Protein AF-0000000080632409 (afdb_homodimer)

Radius of gyration: 16.15 Å; Cα contacts (8 Å, |Δi|>4): 148; chains: 2; bounding box: 27×47×36 Å

Organism: NCBI:txid1064539

pLDDT: mean 86.52, std 12.93, range [48.69, 98.06]

Nearest PDB structures (foldseek):
  6vme-assembly4_H  TM=8.822E-01  e=8.731E-01  Homo sapiens
  6snr-assembly1_A  TM=9.143E-01  e=2.204E+00  Staphylococcus aureus
  4nb5-assembly1_C  TM=5.326E-01  e=5.895E+00  Mycobacterium tuberculosis H37Rv
  4i17-assembly1_A  TM=5.872E-01  e=7.431E+00  Bacteroides fragilis NCTC 9343
  6snr-assembly1_A  TM=9.138E-01  e=2.420E+00  Staphylococcus aureus

Secondary structure (DSSP, 8-state):
-HHHHHHT--S---HHHHHHHHHHHHHHHHHHHHHHHHHHGGGSGGGHHHHHHHHHHHHHHHHHHHHHHHHHHT-/-HHHHHHT--S---HHHHHHHHHHHHHHHHHHHHHHHHHHGGGSGGGHHHHHHHHHHHHHHHHHHHHHHHHHHT-

Structure (mmCIF, N/CA/C/O backbone):
data_AF-0000000080632409-model_v1
#
loop_
_entity.id
_entity.type
_entity.pdbx_description
1 polymer 'Uncharacterized protein'
#
loop_
_atom_site.group_PDB
_atom_site.id
_atom_site.type_symbol
_atom_site.label_atom_id
_atom_site.label_alt_id
_atom_site.label_comp_id
_atom_site.label_asym_id
_atom_site.label_entity_id
_atom_site.label_seq_id
_atom_site.pdbx_PDB_ins_code
_atom_site.Cartn_x
_atom_site.Cartn_y
_atom_site.Cartn_z
_atom_site.occupancy
_atom_site.B_iso_or_equiv
_atom_site.auth_seq_id
_atom_site.auth_comp_id
_atom_site.auth_asym_id
_atom_site.auth_atom_id
_atom_site.pdbx_PDB_model_num
ATOM 1 N N . MET A 1 1 ? 4.652 7.219 20.266 1 49.66 1 MET A N 1
ATOM 2 C CA . MET A 1 1 ? 6.051 6.824 20.125 1 49.66 1 MET A CA 1
ATOM 3 C C . MET A 1 1 ? 6.207 5.781 19.016 1 49.66 1 MET A C 1
ATOM 5 O O . MET A 1 1 ? 7.184 5.809 18.266 1 49.66 1 MET A O 1
ATOM 9 N N . GLU A 1 2 ? 5.18 4.773 18.891 1 57.62 2 GLU A N 1
ATOM 10 C CA . GLU A 1 2 ? 5.27 3.621 18 1 57.62 2 GLU A CA 1
ATOM 11 C C . GLU A 1 2 ? 5.188 4.043 16.531 1 57.62 2 GLU A C 1
ATOM 13 O O . GLU A 1 2 ? 5.965 3.576 15.695 1 57.62 2 GLU A O 1
ATOM 18 N N . ILE A 1 3 ? 4.395 5.094 16.281 1 61.94 3 ILE A N 1
ATOM 19 C CA . ILE A 1 3 ? 4.215 5.523 14.898 1 61.94 3 ILE A CA 1
ATOM 20 C C . ILE A 1 3 ? 5.488 6.203 14.398 1 61.94 3 ILE A C 1
ATOM 22 O O . ILE A 1 3 ? 5.871 6.039 13.242 1 61.94 3 ILE A O 1
ATOM 26 N N . LEU A 1 4 ? 6.094 6.852 15.273 1 63.62 4 LEU A N 1
ATOM 27 C CA . LEU A 1 4 ? 7.312 7.547 14.875 1 63.62 4 LEU A CA 1
ATOM 28 C C . LEU A 1 4 ? 8.406 6.555 14.492 1 63.62 4 LEU A C 1
ATOM 30 O O . LEU A 1 4 ? 9.195 6.812 13.586 1 63.62 4 LEU A O 1
ATOM 34 N N . GLU A 1 5 ? 8.312 5.559 15.25 1 62.47 5 GLU A N 1
ATOM 35 C CA . GLU A 1 5 ? 9.266 4.496 14.93 1 62.47 5 GLU A CA 1
ATOM 36 C C . GLU A 1 5 ? 9 3.922 13.539 1 62.47 5 GLU A C 1
ATOM 38 O O . GLU A 1 5 ? 9.93 3.699 12.766 1 62.47 5 GLU A O 1
ATOM 43 N N . TRP A 1 6 ? 7.777 3.785 13.336 1 64.25 6 TRP A N 1
ATOM 44 C CA . TRP A 1 6 ? 7.391 3.283 12.023 1 64.25 6 TRP A CA 1
ATOM 45 C C . TRP A 1 6 ? 7.758 4.281 10.93 1 64.25 6 TRP A C 1
ATOM 47 O O . TRP A 1 6 ? 8.164 3.891 9.836 1 64.25 6 TRP A O 1
ATOM 57 N N . LEU A 1 7 ? 7.645 5.492 11.281 1 65.19 7 LEU A N 1
ATOM 58 C CA . LEU A 1 7 ? 7.941 6.566 10.344 1 65.19 7 LEU A CA 1
ATOM 59 C C . LEU A 1 7 ? 9.445 6.82 10.273 1 65.19 7 LEU A C 1
ATOM 61 O O . LEU A 1 7 ? 9.906 7.586 9.422 1 65.19 7 LEU A O 1
ATOM 65 N N . GLY A 1 8 ? 10.133 6.199 11.102 1 59.72 8 GLY A N 1
ATOM 66 C CA . GLY A 1 8 ? 11.578 6.316 11.141 1 59.72 8 GLY A CA 1
ATOM 67 C C . GLY A 1 8 ? 12.055 7.688 11.578 1 59.72 8 GLY A C 1
ATOM 68 O O . GLY A 1 8 ? 13.07 8.18 11.086 1 59.72 8 GLY A O 1
ATOM 69 N N . THR A 1 9 ? 11.219 8.508 12 1 60.34 9 THR A N 1
ATOM 70 C CA . THR A 1 9 ? 11.711 9.828 12.375 1 60.34 9 THR A CA 1
ATOM 71 C C . THR A 1 9 ? 11.609 10.031 13.883 1 60.34 9 THR A C 1
ATOM 73 O O . THR A 1 9 ? 10.703 9.5 14.531 1 60.34 9 THR A O 1
ATOM 76 N N . THR A 1 10 ? 12.641 10.406 14.453 1 55.91 10 THR A N 1
ATOM 77 C CA . THR A 1 10 ? 12.703 10.781 15.867 1 55.91 10 THR A CA 1
ATOM 78 C C . THR A 1 10 ? 12.43 12.266 16.047 1 55.91 10 THR A C 1
ATOM 80 O O . THR A 1 10 ? 12.336 12.758 17.172 1 55.91 10 THR A O 1
ATOM 83 N N . THR A 1 11 ? 12.484 12.992 15.016 1 55.62 11 THR A N 1
ATOM 84 C CA . THR A 1 11 ? 12.438 14.445 15.164 1 55.62 11 THR A CA 1
ATOM 85 C C . THR A 1 11 ? 10.992 14.93 15.227 1 55.62 11 THR A C 1
ATOM 87 O O . THR A 1 11 ? 10.117 14.391 14.547 1 55.62 11 THR A O 1
ATOM 90 N N . PRO A 1 12 ? 10.852 15.68 16.219 1 56.41 12 PRO A N 1
ATOM 91 C CA . PRO A 1 12 ? 9.539 16.328 16.266 1 56.41 12 PRO A CA 1
ATOM 92 C C . PRO A 1 12 ? 9.055 16.797 14.898 1 56.41 12 PRO A C 1
ATOM 94 O O . PRO A 1 12 ? 9.805 17.453 14.172 1 56.41 12 PRO A O 1
ATOM 97 N N . THR A 1 13 ? 8.406 16.094 14.18 1 67.19 13 THR A N 1
ATOM 98 C CA . THR A 1 13 ? 7.934 16.5 12.867 1 67.19 13 THR A CA 1
ATOM 99 C C . THR A 1 13 ? 6.605 17.25 12.984 1 67.19 13 THR A C 1
ATOM 101 O O . THR A 1 13 ? 5.723 16.844 13.742 1 67.19 13 THR A O 1
ATOM 104 N N . ALA A 1 14 ? 6.699 18.609 12.625 1 80.31 14 ALA A N 1
ATOM 105 C CA . 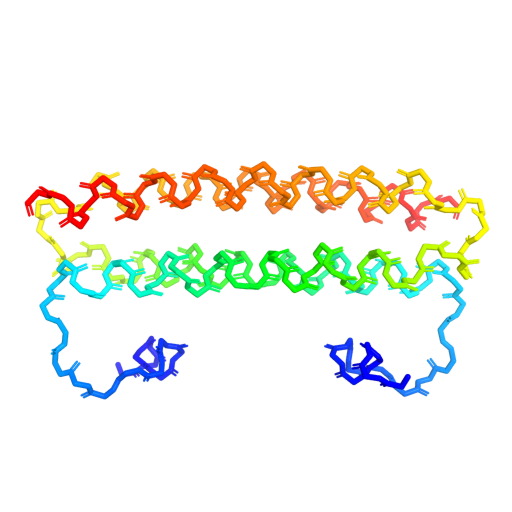ALA A 1 14 ? 5.43 19.312 12.484 1 80.31 14 ALA A CA 1
ATOM 106 C C . ALA A 1 14 ? 4.363 18.406 11.875 1 80.31 14 ALA A C 1
ATOM 108 O O . ALA A 1 14 ? 4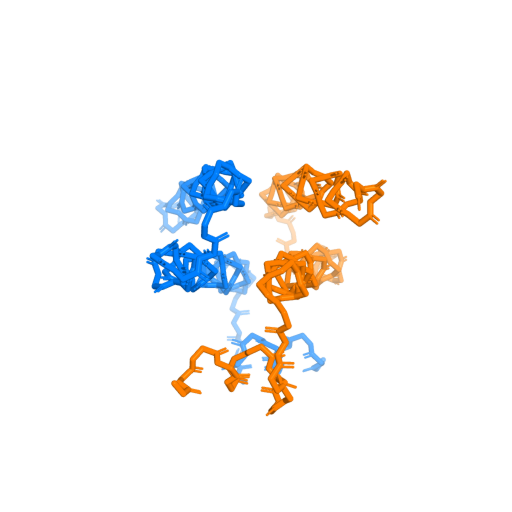.688 17.422 11.211 1 80.31 14 ALA A O 1
ATOM 109 N N . PRO A 1 15 ? 3.229 18.656 12.266 1 84.62 15 PRO A N 1
ATOM 110 C CA . PRO A 1 15 ? 2.125 17.812 11.797 1 84.62 15 PRO A CA 1
ATOM 111 C C . PRO A 1 15 ? 2.17 17.578 10.289 1 84.62 15 PRO A C 1
ATOM 113 O O . PRO A 1 15 ? 1.946 16.453 9.828 1 84.62 15 PRO A O 1
ATOM 116 N N . ARG A 1 16 ? 2.527 18.641 9.508 1 88.25 16 ARG A N 1
ATOM 117 C CA . ARG A 1 16 ? 2.592 18.5 8.055 1 88.25 16 ARG A CA 1
ATOM 118 C C . ARG A 1 16 ? 3.686 17.531 7.648 1 88.25 16 ARG A C 1
ATOM 120 O O . ARG A 1 16 ? 3.471 16.672 6.785 1 88.25 16 ARG A O 1
ATOM 127 N N . GLY A 1 17 ? 4.785 17.625 8.312 1 87.12 17 GLY A N 1
ATOM 128 C CA . GLY A 1 17 ? 5.875 16.703 8.031 1 87.12 17 GLY A CA 1
ATOM 129 C C . GLY A 1 17 ? 5.547 15.258 8.391 1 87.12 17 GLY A C 1
ATOM 130 O O . GLY A 1 17 ? 5.949 14.336 7.68 1 87.12 17 GLY A O 1
ATOM 131 N N . LEU A 1 18 ? 4.812 15.102 9.453 1 86.88 18 LEU A N 1
ATOM 132 C CA . LEU A 1 18 ? 4.402 13.773 9.891 1 86.88 18 LEU A CA 1
ATOM 133 C C . LEU A 1 18 ? 3.486 13.117 8.859 1 86.88 18 LEU A C 1
ATOM 135 O O . LEU A 1 18 ? 3.668 11.953 8.516 1 86.88 18 LEU A O 1
ATOM 139 N N . VAL A 1 19 ? 2.555 13.875 8.367 1 90.75 19 VAL A N 1
ATOM 140 C CA . VAL A 1 19 ? 1.597 13.359 7.391 1 90.75 19 VAL A CA 1
ATOM 141 C C . VAL A 1 19 ? 2.318 13.008 6.09 1 90.75 19 VAL A C 1
ATOM 143 O O . VAL A 1 19 ? 2.1 11.938 5.52 1 90.75 19 VAL A O 1
ATOM 146 N N . ILE A 1 20 ? 3.217 13.859 5.672 1 92.69 20 ILE A N 1
ATOM 147 C CA . ILE A 1 20 ? 3.965 13.617 4.441 1 92.69 20 ILE A CA 1
ATOM 148 C C . ILE A 1 20 ? 4.812 12.359 4.586 1 92.69 20 ILE A C 1
ATOM 150 O O . ILE A 1 20 ? 4.844 11.516 3.688 1 92.69 20 ILE A O 1
ATOM 154 N N . ARG A 1 21 ? 5.418 12.211 5.691 1 90.38 21 ARG A N 1
ATOM 155 C CA . ARG A 1 21 ? 6.27 11.047 5.91 1 90.38 21 ARG A CA 1
ATOM 156 C C . ARG A 1 21 ? 5.453 9.766 5.918 1 90.38 21 ARG A C 1
ATOM 158 O O . ARG A 1 21 ? 5.891 8.734 5.391 1 90.38 21 ARG A O 1
ATOM 165 N N . LEU A 1 22 ? 4.359 9.797 6.602 1 91.25 22 LEU A N 1
ATOM 166 C CA . LEU A 1 22 ? 3.473 8.633 6.605 1 91.25 22 LEU A CA 1
ATOM 167 C C . LEU A 1 22 ? 3.096 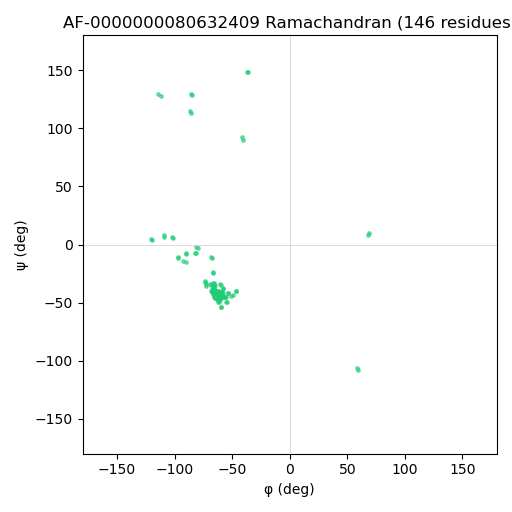8.227 5.188 1 91.25 22 LEU A C 1
ATOM 169 O O . LEU A 1 22 ? 3.203 7.059 4.82 1 91.25 22 LEU A O 1
ATOM 173 N N . ILE A 1 23 ? 2.648 9.188 4.375 1 94.75 23 ILE A N 1
ATOM 174 C CA . ILE A 1 23 ? 2.213 8.93 3.006 1 94.75 23 ILE A CA 1
ATOM 175 C C . ILE A 1 23 ? 3.387 8.406 2.18 1 94.75 23 ILE A C 1
ATOM 177 O O . ILE A 1 23 ? 3.248 7.43 1.44 1 94.75 23 ILE A O 1
ATOM 181 N N . ASP A 1 24 ? 4.5 9.016 2.381 1 93.06 24 ASP A N 1
ATOM 182 C CA . ASP A 1 24 ? 5.68 8.625 1.613 1 93.06 24 ASP A CA 1
ATOM 183 C C . ASP A 1 24 ? 6.121 7.203 1.969 1 93.06 24 ASP A C 1
ATOM 185 O O . ASP A 1 24 ? 6.625 6.473 1.113 1 93.06 24 ASP A O 1
ATOM 189 N N . THR A 1 25 ? 5.941 6.805 3.176 1 91.19 25 THR A N 1
ATOM 190 C CA . THR A 1 25 ? 6.258 5.441 3.596 1 91.19 25 THR A CA 1
ATOM 191 C C . THR A 1 25 ? 5.363 4.434 2.883 1 91.19 25 THR A C 1
ATOM 193 O O . THR A 1 25 ? 5.832 3.385 2.438 1 91.19 25 THR A O 1
ATOM 196 N N . ALA A 1 26 ? 4.121 4.758 2.797 1 93.06 26 ALA A N 1
ATOM 197 C CA . ALA A 1 26 ? 3.191 3.885 2.086 1 93.06 26 ALA A CA 1
ATOM 198 C C . ALA A 1 26 ? 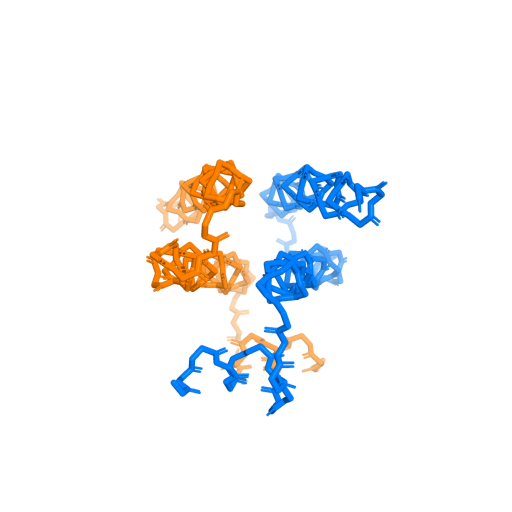3.553 3.787 0.606 1 93.06 26 ALA A C 1
ATOM 200 O O . ALA A 1 26 ? 3.518 2.701 0.023 1 93.06 26 ALA A O 1
ATOM 201 N N . VAL A 1 27 ? 3.881 4.887 -0.009 1 95.94 27 VAL A N 1
ATOM 202 C CA . VAL A 1 27 ? 4.27 4.922 -1.414 1 95.94 27 VAL A CA 1
ATOM 203 C C . VAL A 1 27 ? 5.477 4.012 -1.639 1 95.94 27 VAL A C 1
ATOM 205 O O . VAL A 1 27 ? 5.492 3.211 -2.576 1 95.94 27 VAL A O 1
ATOM 208 N N . LYS A 1 28 ? 6.402 4.07 -0.719 1 93.56 28 LYS A N 1
ATOM 209 C CA . LYS A 1 28 ? 7.598 3.244 -0.839 1 93.56 28 LYS A CA 1
ATOM 210 C C . LYS A 1 28 ? 7.25 1.761 -0.779 1 93.56 28 LYS A C 1
ATOM 212 O O . LYS A 1 28 ? 7.77 0.963 -1.562 1 93.56 28 LYS A O 1
ATOM 217 N N . ALA A 1 29 ? 6.441 1.422 0.106 1 90.88 29 ALA A N 1
ATOM 218 C CA . ALA A 1 29 ? 6.031 0.026 0.238 1 90.88 29 ALA A CA 1
ATOM 219 C C . ALA A 1 29 ? 5.344 -0.465 -1.033 1 90.88 29 ALA A C 1
ATOM 221 O O . ALA A 1 29 ? 5.613 -1.574 -1.502 1 90.88 29 ALA A O 1
ATOM 222 N N . LEU A 1 30 ? 4.48 0.342 -1.579 1 95.62 30 LEU A N 1
ATOM 223 C CA . LEU A 1 30 ? 3.756 -0.009 -2.797 1 95.62 30 LEU A CA 1
ATOM 224 C C . LEU A 1 30 ? 4.707 -0.109 -3.984 1 95.62 30 LEU A C 1
ATOM 226 O O . LEU A 1 30 ? 4.57 -1.002 -4.824 1 95.62 30 LEU A O 1
ATOM 230 N N . ASP A 1 31 ? 5.652 0.755 -4.031 1 94.81 31 ASP A N 1
ATOM 231 C CA . ASP A 1 31 ? 6.648 0.705 -5.098 1 94.81 31 ASP A CA 1
ATOM 232 C C . ASP A 1 31 ? 7.516 -0.546 -4.98 1 94.81 31 ASP A C 1
ATOM 234 O O . ASP A 1 31 ? 7.84 -1.179 -5.988 1 94.81 31 ASP A O 1
ATOM 238 N N . GLU A 1 32 ? 7.848 -0.864 -3.803 1 91.06 32 GLU A N 1
ATOM 239 C CA . GLU A 1 32 ? 8.633 -2.074 -3.58 1 91.06 32 GLU A CA 1
ATOM 240 C C . GLU A 1 32 ? 7.848 -3.32 -3.986 1 91.06 32 GLU A C 1
ATOM 242 O O . GLU A 1 32 ? 8.414 -4.262 -4.543 1 91.06 32 GLU A O 1
ATOM 247 N N . MET A 1 33 ? 6.633 -3.281 -3.67 1 90.62 33 MET A N 1
ATOM 248 C CA . MET A 1 33 ? 5.781 -4.379 -4.125 1 90.62 33 MET A CA 1
ATOM 249 C C . MET A 1 33 ? 5.777 -4.465 -5.648 1 90.62 33 MET A C 1
ATOM 251 O O . MET A 1 33 ? 5.914 -5.555 -6.211 1 90.62 33 MET A O 1
ATOM 255 N N . SER A 1 34 ? 5.477 -3.383 -6.32 1 94.19 34 SER A N 1
ATOM 256 C CA . SER A 1 34 ? 5.445 -3.326 -7.781 1 94.19 34 SER A CA 1
ATOM 257 C C . SER A 1 34 ? 6.754 -3.822 -8.383 1 94.19 34 SER A C 1
ATOM 259 O O . SER A 1 34 ? 6.746 -4.605 -9.336 1 94.19 34 SER A O 1
ATOM 261 N N . ASP A 1 35 ? 7.863 -3.414 -7.773 1 92.12 35 ASP A N 1
ATOM 262 C CA . ASP A 1 35 ? 9.18 -3.834 -8.242 1 92.12 35 ASP A CA 1
ATOM 263 C C . ASP A 1 35 ? 9.367 -5.34 -8.078 1 92.12 35 ASP A C 1
ATOM 265 O O . ASP A 1 35 ? 9.875 -6.012 -8.977 1 92.12 35 ASP A O 1
ATOM 269 N N . ALA A 1 36 ? 9 -5.84 -6.949 1 89.31 36 ALA A N 1
ATOM 270 C CA . ALA A 1 36 ? 9.117 -7.27 -6.672 1 89.31 36 ALA A CA 1
ATOM 271 C C . ALA A 1 36 ? 8.273 -8.086 -7.641 1 89.31 36 ALA A C 1
ATOM 273 O O . ALA A 1 36 ? 8.703 -9.148 -8.109 1 89.31 36 ALA A O 1
ATOM 274 N N . ALA A 1 37 ? 7.074 -7.57 -7.848 1 90.94 37 ALA A N 1
ATOM 275 C CA . ALA A 1 37 ? 6.203 -8.242 -8.805 1 90.94 37 ALA A CA 1
ATOM 276 C C . ALA A 1 37 ? 6.871 -8.352 -10.172 1 90.94 37 ALA A C 1
ATOM 278 O O . ALA A 1 37 ? 6.805 -9.398 -10.828 1 90.94 37 ALA A O 1
ATOM 279 N N . GLY A 1 38 ? 7.438 -7.262 -10.562 1 87.62 38 GLY A N 1
ATOM 280 C CA . GLY A 1 38 ? 8.156 -7.277 -11.828 1 87.62 38 GLY A CA 1
ATOM 281 C C . GLY A 1 38 ? 9.297 -8.273 -11.852 1 87.62 38 GLY A C 1
ATOM 282 O O . GLY A 1 38 ? 9.555 -8.906 -12.883 1 87.62 38 GLY A O 1
ATOM 283 N N . GLU A 1 39 ? 9.906 -8.438 -10.789 1 86.44 39 GLU A N 1
ATOM 284 C CA . GLU A 1 39 ? 11.062 -9.32 -10.68 1 86.44 39 GLU A CA 1
ATOM 285 C C . GLU A 1 39 ? 10.641 -10.789 -10.719 1 86.44 39 GLU A C 1
ATOM 287 O O . GLU A 1 39 ? 11.352 -11.633 -11.273 1 86.44 39 GLU A O 1
ATOM 292 N N . ILE A 1 40 ? 9.484 -11.094 -10.219 1 85.62 40 ILE A N 1
ATOM 293 C CA . ILE A 1 40 ? 9.109 -12.492 -10.086 1 85.62 40 ILE A CA 1
ATOM 294 C C . ILE A 1 40 ? 8.242 -12.914 -11.273 1 85.62 40 ILE A C 1
ATOM 296 O O . ILE A 1 40 ? 8.008 -14.102 -11.484 1 85.62 40 ILE A O 1
ATOM 300 N N . ALA A 1 41 ? 7.805 -12 -12.039 1 86.62 41 ALA A N 1
ATOM 301 C CA . ALA A 1 41 ? 6.871 -12.234 -13.133 1 86.62 41 ALA A CA 1
ATOM 302 C C . ALA A 1 41 ? 7.359 -13.367 -14.031 1 86.62 41 ALA A C 1
ATOM 304 O O . ALA A 1 41 ? 6.594 -14.273 -14.375 1 86.62 41 ALA A O 1
ATOM 305 N N . PRO A 1 42 ? 8.625 -13.406 -14.383 1 85.81 42 PRO A N 1
ATOM 306 C CA . PRO A 1 42 ? 9.078 -14.461 -15.289 1 85.81 42 PRO A CA 1
ATOM 307 C C . PRO A 1 42 ? 9.023 -15.852 -14.656 1 85.81 42 PRO A C 1
ATOM 309 O O . PRO A 1 42 ? 9.055 -16.859 -15.375 1 85.81 42 PRO A O 1
ATOM 312 N N . ASP A 1 43 ? 8.828 -15.969 -13.398 1 82.25 43 ASP A N 1
ATOM 313 C CA . ASP A 1 43 ? 8.984 -17.234 -12.688 1 82.25 43 ASP A CA 1
ATOM 314 C C . ASP A 1 43 ? 7.633 -17.797 -12.25 1 82.25 43 ASP A C 1
ATOM 316 O O . ASP A 1 43 ? 7.566 -18.844 -11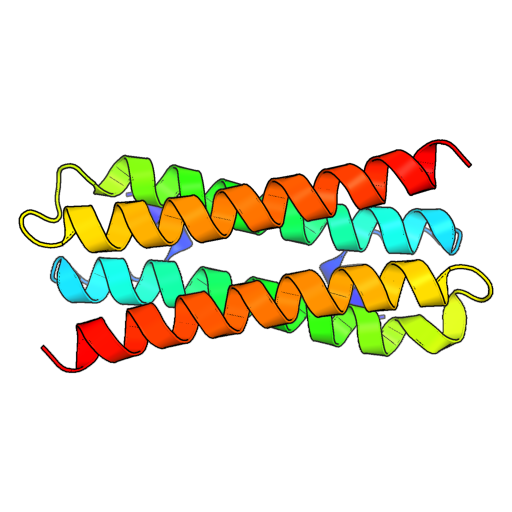.625 1 82.25 43 ASP A O 1
ATOM 320 N N . VAL A 1 44 ? 6.57 -17.141 -12.688 1 88 44 VAL A N 1
ATOM 321 C CA . VAL A 1 44 ? 5.336 -17.578 -12.047 1 88 44 VAL A CA 1
ATOM 322 C C . VAL A 1 44 ? 4.371 -18.125 -13.102 1 88 44 VAL A C 1
ATOM 324 O O . VAL A 1 44 ? 3.25 -18.531 -12.773 1 88 44 VAL A O 1
ATOM 327 N N . GLY A 1 45 ? 4.734 -18.219 -14.344 1 85.5 45 GLY A N 1
ATOM 328 C CA . GLY A 1 45 ? 3.98 -18.922 -15.367 1 85.5 45 GLY A CA 1
ATOM 329 C C . GLY A 1 45 ? 2.576 -18.375 -15.555 1 85.5 45 GLY A C 1
ATOM 330 O O . GLY A 1 45 ? 2.398 -17.203 -15.875 1 85.5 45 GLY A O 1
ATOM 331 N N . THR A 1 46 ? 1.594 -19.125 -15.117 1 88.38 46 THR A N 1
ATOM 332 C CA . THR A 1 46 ? 0.185 -18.859 -15.391 1 88.38 46 THR A CA 1
ATOM 333 C C . THR A 1 46 ? -0.353 -17.766 -14.461 1 88.38 46 THR A C 1
ATOM 335 O O . THR A 1 46 ? -1.478 -17.297 -14.641 1 88.38 46 THR A O 1
ATOM 338 N N . LEU A 1 47 ? 0.513 -17.328 -13.57 1 91.94 47 LEU A N 1
ATOM 339 C CA . LEU A 1 47 ? 0.022 -16.359 -12.594 1 91.94 47 LEU A CA 1
ATOM 340 C C . LEU A 1 47 ? 0.454 -14.938 -12.961 1 91.94 47 LEU A C 1
ATOM 342 O O . LEU A 1 47 ? 0.203 -13.992 -12.211 1 91.94 47 LEU A O 1
ATOM 346 N N . THR A 1 48 ? 1.044 -14.742 -14.055 1 92.12 48 THR A N 1
ATOM 347 C CA . THR A 1 48 ? 1.544 -13.445 -14.508 1 92.12 48 THR A CA 1
ATOM 348 C C . THR A 1 48 ? 0.412 -12.43 -14.578 1 92.12 48 THR A C 1
ATOM 350 O O . THR A 1 48 ? 0.599 -11.258 -14.219 1 92.12 48 THR A O 1
ATOM 353 N N . ASP A 1 49 ? -0.75 -12.898 -14.984 1 92.06 49 ASP A N 1
ATOM 354 C CA . ASP A 1 49 ? -1.878 -11.977 -15.078 1 92.06 49 ASP A CA 1
ATOM 355 C C . ASP A 1 49 ? -2.273 -11.445 -13.703 1 92.06 49 ASP A C 1
ATOM 357 O O . ASP A 1 49 ? -2.617 -10.273 -13.562 1 92.06 49 ASP A O 1
ATOM 361 N N . THR A 1 50 ? -2.25 -12.266 -12.766 1 93.69 50 THR A N 1
ATOM 362 C CA . THR A 1 50 ? -2.551 -11.859 -11.398 1 93.69 50 THR A CA 1
ATOM 363 C C . THR A 1 50 ? -1.509 -10.875 -10.883 1 93.69 50 THR A C 1
ATOM 365 O O . THR A 1 50 ? -1.854 -9.875 -10.242 1 93.69 50 THR A O 1
ATOM 368 N N . LEU A 1 51 ? -0.288 -11.133 -11.172 1 93.81 51 LEU A N 1
ATOM 369 C CA . LEU A 1 51 ? 0.788 -10.242 -10.742 1 93.81 51 LEU A CA 1
ATOM 370 C C . LEU A 1 51 ? 0.655 -8.875 -11.398 1 93.81 51 LEU A C 1
ATOM 372 O O . LEU A 1 51 ? 0.843 -7.848 -10.734 1 93.81 51 LEU A O 1
ATOM 376 N N . VAL A 1 52 ? 0.313 -8.883 -12.633 1 94.25 52 VAL A N 1
ATOM 377 C CA . VAL A 1 52 ? 0.144 -7.625 -13.359 1 94.25 52 VAL A CA 1
ATOM 378 C C . VAL A 1 52 ? -1.027 -6.84 -12.766 1 94.25 52 VAL A C 1
ATOM 380 O O . VAL A 1 52 ? -0.941 -5.625 -12.594 1 94.25 52 VAL A O 1
ATOM 383 N N . ALA A 1 53 ? -2.08 -7.527 -12.484 1 95.69 53 ALA A N 1
ATOM 384 C CA . ALA A 1 53 ? -3.221 -6.871 -11.844 1 95.69 53 ALA A CA 1
ATOM 385 C C . ALA A 1 53 ? -2.83 -6.273 -10.5 1 95.69 53 ALA A C 1
ATOM 387 O O . ALA A 1 53 ? -3.189 -5.133 -10.195 1 95.69 53 ALA A O 1
ATOM 388 N N . ALA A 1 54 ? -2.09 -7.02 -9.758 1 95.75 54 ALA A N 1
ATOM 389 C CA . ALA A 1 54 ? -1.61 -6.535 -8.469 1 95.75 54 ALA A CA 1
ATOM 390 C C . ALA A 1 54 ? -0.715 -5.309 -8.633 1 95.75 54 ALA A C 1
ATOM 392 O O . ALA A 1 54 ? -0.837 -4.336 -7.891 1 95.75 54 ALA A O 1
ATOM 393 N N . GLN A 1 55 ? 0.139 -5.344 -9.578 1 95.81 55 GLN A N 1
ATOM 394 C CA . GLN A 1 55 ? 1.021 -4.223 -9.898 1 95.81 55 GLN A CA 1
ATOM 395 C C . GLN A 1 55 ? 0.218 -2.975 -10.25 1 95.81 55 GLN A C 1
ATOM 397 O O . GLN A 1 55 ? 0.532 -1.877 -9.789 1 95.81 55 GLN A O 1
ATOM 402 N N . ARG A 1 56 ? -0.779 -3.168 -11.039 1 96.31 56 ARG A N 1
ATOM 403 C CA . ARG A 1 56 ? -1.593 -2.029 -11.453 1 96.31 56 ARG A CA 1
ATOM 404 C C . ARG A 1 56 ? -2.291 -1.391 -10.258 1 96.31 56 ARG A C 1
ATOM 406 O O . ARG A 1 56 ? -2.385 -0.165 -10.172 1 96.31 56 ARG A O 1
ATOM 413 N N . ILE A 1 57 ? -2.775 -2.154 -9.414 1 97.19 57 ILE A N 1
ATOM 414 C CA . ILE A 1 57 ? -3.416 -1.656 -8.203 1 97.19 57 ILE A CA 1
ATOM 415 C C . ILE A 1 57 ? -2.402 -0.875 -7.367 1 97.19 57 ILE A C 1
ATOM 417 O O . ILE A 1 57 ? -2.68 0.246 -6.93 1 97.19 57 ILE A O 1
ATOM 421 N N . ALA A 1 58 ? -1.23 -1.479 -7.191 1 97.06 58 ALA A N 1
ATOM 422 C CA . ALA A 1 58 ? -0.179 -0.837 -6.406 1 97.06 58 ALA A CA 1
ATOM 423 C C . ALA A 1 58 ? 0.253 0.48 -7.043 1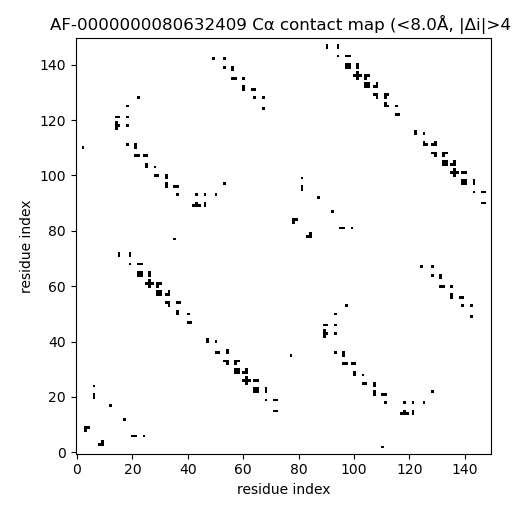 97.06 58 ALA A C 1
ATOM 425 O O . ALA A 1 58 ? 0.406 1.49 -6.352 1 97.06 58 ALA A O 1
ATOM 426 N N . ASP A 1 59 ? 0.442 0.481 -8.32 1 97 59 ASP A N 1
ATOM 427 C CA . ASP A 1 59 ? 0.889 1.673 -9.031 1 97 59 ASP A CA 1
ATOM 428 C C . ASP A 1 59 ? -0.139 2.797 -8.922 1 97 59 ASP A C 1
ATOM 430 O O . ASP A 1 59 ? 0.222 3.959 -8.719 1 97 59 ASP A O 1
ATOM 434 N N . ARG A 1 60 ? -1.354 2.461 -9.102 1 97.69 60 ARG A N 1
ATOM 435 C CA . ARG A 1 60 ? -2.406 3.469 -9 1 97.69 60 ARG A CA 1
ATOM 436 C C . ARG A 1 60 ? -2.449 4.078 -7.605 1 97.69 60 ARG A C 1
ATOM 438 O O . ARG A 1 60 ? -2.523 5.301 -7.457 1 97.69 60 ARG A O 1
ATOM 445 N N . ALA A 1 61 ? -2.453 3.219 -6.66 1 97.81 61 ALA A N 1
ATOM 446 C CA . ALA A 1 61 ? -2.482 3.707 -5.285 1 97.81 61 ALA A CA 1
ATOM 447 C C . ALA A 1 61 ? -1.265 4.574 -4.984 1 97.81 61 ALA A C 1
ATOM 449 O O . ALA A 1 61 ? -1.387 5.633 -4.359 1 97.81 61 ALA A O 1
ATOM 450 N N . SER A 1 62 ? -0.061 4.148 -5.383 1 97.88 62 SER A N 1
ATOM 451 C CA . SER A 1 62 ? 1.167 4.914 -5.203 1 97.88 62 SER A CA 1
ATOM 452 C C . SER A 1 62 ? 1.053 6.297 -5.84 1 97.88 62 SER A C 1
ATOM 454 O O . SER A 1 62 ? 1.402 7.305 -5.215 1 97.88 62 SER A O 1
ATOM 456 N N . GLN A 1 63 ? 0.558 6.32 -7 1 98 63 GLN A N 1
ATOM 457 C CA . GLN A 1 63 ? 0.421 7.578 -7.723 1 98 63 GLN A CA 1
ATOM 458 C C . GLN A 1 63 ? -0.557 8.516 -7.02 1 98 63 GLN A C 1
ATOM 460 O O . GLN A 1 63 ? -0.302 9.719 -6.906 1 98 63 GLN A O 1
ATOM 465 N N . ASP A 1 64 ? -1.672 7.992 -6.633 1 97.69 64 ASP A N 1
ATOM 466 C CA . ASP A 1 64 ? -2.666 8.797 -5.93 1 97.69 64 ASP A CA 1
ATOM 467 C C . ASP A 1 64 ? -2.102 9.352 -4.625 1 97.69 64 ASP A C 1
ATOM 469 O O . ASP A 1 64 ? -2.312 10.516 -4.293 1 97.69 64 ASP A O 1
ATOM 473 N N . LEU A 1 65 ? -1.392 8.578 -3.912 1 97.81 65 LEU A N 1
ATOM 474 C CA . LEU A 1 65 ? -0.785 9.008 -2.654 1 97.81 65 LEU A CA 1
ATOM 475 C C . LEU A 1 65 ? 0.314 10.031 -2.902 1 97.81 65 LEU A C 1
ATOM 477 O O . LEU A 1 65 ? 0.429 11.016 -2.164 1 97.81 65 LEU A O 1
ATOM 481 N N . GLN A 1 66 ? 1.092 9.844 -3.91 1 97.69 66 GLN A N 1
ATOM 482 C CA . GLN A 1 66 ? 2.137 10.797 -4.27 1 97.69 66 GLN A CA 1
ATOM 483 C C . GLN A 1 66 ? 1.547 12.172 -4.574 1 97.69 66 GLN A C 1
ATOM 485 O O . GLN A 1 66 ? 2.098 13.195 -4.16 1 97.69 66 GLN A O 1
ATOM 490 N N . ARG A 1 67 ? 0.503 12.102 -5.293 1 97.12 67 ARG A N 1
ATOM 491 C CA . ARG A 1 67 ? -0.161 13.367 -5.617 1 97.12 67 ARG A CA 1
ATOM 492 C C . ARG A 1 67 ? -0.609 14.086 -4.352 1 97.12 67 ARG A C 1
ATOM 494 O O . ARG A 1 67 ? -0.466 15.305 -4.242 1 97.12 67 ARG A O 1
ATOM 501 N N . LEU A 1 68 ? -1.117 13.359 -3.402 1 95.69 68 LEU A N 1
ATOM 502 C CA . LEU A 1 68 ? -1.545 13.945 -2.133 1 95.69 68 LEU A CA 1
ATOM 503 C C . LEU A 1 68 ? -0.362 14.547 -1.387 1 95.69 68 LEU A C 1
ATOM 505 O O . LEU A 1 68 ? -0.454 15.664 -0.875 1 95.69 68 LEU A O 1
ATOM 509 N N . SER A 1 69 ? 0.701 13.836 -1.299 1 95.12 69 SER A N 1
ATOM 510 C CA . SER A 1 69 ? 1.901 14.305 -0.611 1 95.12 69 SER A CA 1
ATOM 511 C C . SER A 1 69 ? 2.459 15.562 -1.261 1 95.12 69 SER A C 1
ATOM 513 O O . SER A 1 69 ? 2.867 16.5 -0.567 1 95.12 69 SER A O 1
ATOM 515 N N . GLN A 1 70 ? 2.418 15.57 -2.566 1 94.75 70 GLN A N 1
ATOM 516 C CA . GLN A 1 70 ? 2.926 16.719 -3.311 1 94.75 70 GLN A CA 1
ATOM 517 C C . GLN A 1 70 ? 2.061 17.953 -3.074 1 94.75 70 GLN A C 1
ATOM 519 O O . GLN A 1 70 ? 2.578 19.062 -2.93 1 94.75 70 GLN A O 1
ATOM 524 N N . LYS A 1 71 ? 0.806 17.734 -3.041 1 93.56 71 LYS A N 1
ATOM 525 C CA . LYS A 1 71 ? -0.116 18.844 -2.77 1 93.56 71 LYS A CA 1
ATOM 526 C C . LYS A 1 71 ? 0.112 19.422 -1.376 1 93.56 71 LYS A C 1
ATOM 528 O O . LYS A 1 71 ? 0.087 20.641 -1.191 1 93.56 71 LYS A O 1
ATOM 533 N N . LEU A 1 72 ? 0.348 18.594 -0.464 1 91.94 72 LEU A N 1
ATOM 534 C CA . LEU A 1 72 ? 0.597 19.016 0.91 1 91.94 72 LEU A CA 1
ATOM 535 C C . LEU A 1 72 ? 1.918 19.766 1.017 1 91.94 72 LEU A C 1
ATOM 537 O O . LEU A 1 72 ? 2.012 20.766 1.735 1 91.94 72 LEU A O 1
ATOM 541 N N . ALA A 1 73 ? 2.867 19.344 0.38 1 90.5 73 ALA A N 1
ATOM 542 C CA . ALA A 1 73 ? 4.191 19.969 0.428 1 90.5 73 ALA A CA 1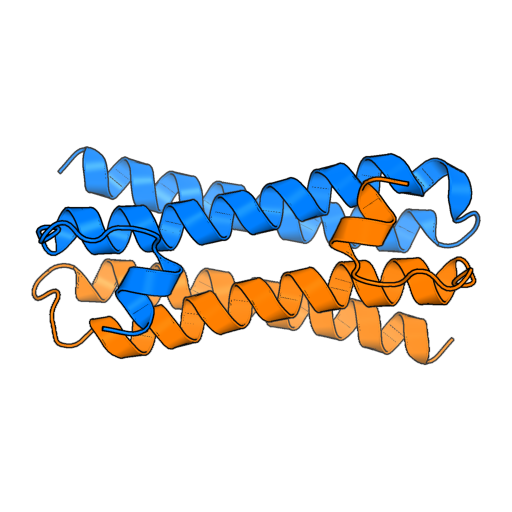
ATOM 543 C C . ALA A 1 73 ? 4.168 21.359 -0.196 1 90.5 73 ALA A C 1
ATOM 545 O O . ALA A 1 73 ? 4.992 22.203 0.146 1 90.5 73 ALA A O 1
ATOM 546 N N . ALA A 1 74 ? 3.205 21.516 -1.037 1 89 74 ALA A N 1
ATOM 547 C CA . ALA A 1 74 ? 3.15 22.766 -1.782 1 89 74 ALA A CA 1
ATOM 548 C C . ALA A 1 74 ? 2.316 23.812 -1.041 1 89 74 ALA A C 1
ATOM 550 O O . ALA A 1 74 ? 2.275 24.984 -1.438 1 89 74 ALA A O 1
ATOM 551 N N . GLN A 1 75 ? 1.645 23.5 0.008 1 83.31 75 GLN A N 1
ATOM 552 C CA . GLN A 1 75 ? 0.843 24.438 0.8 1 83.31 75 GLN A CA 1
ATOM 553 C C . GLN A 1 75 ? 1.689 25.109 1.872 1 83.31 75 GLN A C 1
ATOM 555 O O . GLN A 1 75 ? 2.68 24.547 2.34 1 83.31 75 GLN A O 1
ATOM 560 N N . MET B 1 1 ? 17.078 -13.875 -4.57 1 48.69 1 MET B N 1
ATOM 561 C CA . MET B 1 1 ? 17.328 -14.008 -3.137 1 48.69 1 MET B CA 1
ATOM 562 C C . MET B 1 1 ? 16.734 -12.836 -2.367 1 48.69 1 MET B C 1
ATOM 564 O O . MET B 1 1 ? 16.203 -13.016 -1.266 1 48.69 1 MET B O 1
ATOM 568 N N . GLU B 1 2 ? 16.828 -11.523 -2.959 1 57.22 2 GLU B N 1
ATOM 569 C CA . GLU B 1 2 ? 16.453 -10.281 -2.281 1 57.22 2 GLU B CA 1
ATOM 570 C C . GLU B 1 2 ? 14.945 -10.211 -2.055 1 57.22 2 GLU B C 1
ATOM 572 O O . GLU B 1 2 ? 14.492 -9.859 -0.963 1 57.22 2 GLU B O 1
ATOM 577 N N . ILE B 1 3 ? 14.188 -10.742 -2.994 1 61.47 3 ILE B N 1
ATOM 578 C CA . ILE B 1 3 ? 12.734 -10.664 -2.885 1 61.47 3 ILE B CA 1
ATOM 579 C C . ILE B 1 3 ? 12.242 -11.609 -1.791 1 61.47 3 ILE B C 1
ATOM 581 O O . ILE B 1 3 ? 11.312 -11.289 -1.055 1 61.47 3 ILE B O 1
ATOM 585 N N . LEU B 1 4 ? 12.883 -12.695 -1.688 1 62.88 4 LEU B N 1
ATOM 586 C CA . LEU B 1 4 ? 12.469 -13.664 -0.673 1 62.88 4 LEU B CA 1
ATOM 587 C C . LEU B 1 4 ? 12.688 -13.102 0.729 1 62.88 4 LEU B C 1
ATOM 589 O O . LEU B 1 4 ? 11.898 -13.367 1.638 1 62.88 4 LEU B O 1
ATOM 593 N N . GLU B 1 5 ? 13.742 -12.438 0.727 1 62.53 5 GLU B N 1
ATOM 594 C CA . GLU B 1 5 ? 14.016 -11.781 2 1 62.53 5 GLU B CA 1
ATOM 595 C C . GLU B 1 5 ? 12.93 -10.766 2.344 1 62.53 5 GLU B C 1
ATOM 597 O O . GLU B 1 5 ? 12.469 -10.703 3.484 1 62.53 5 GLU B O 1
ATOM 602 N N . TRP B 1 6 ? 12.578 -10.125 1.324 1 64.75 6 TRP B N 1
ATOM 603 C CA . TRP B 1 6 ? 11.508 -9.156 1.512 1 64.75 6 TRP B CA 1
ATOM 604 C C . TRP B 1 6 ? 10.195 -9.852 1.866 1 64.75 6 TRP B C 1
ATOM 606 O O . TRP B 1 6 ? 9.422 -9.344 2.678 1 64.75 6 TRP B O 1
ATOM 616 N N . LEU B 1 7 ? 10.055 -10.945 1.312 1 65.31 7 LEU B N 1
ATOM 617 C CA . LEU B 1 7 ? 8.844 -11.727 1.536 1 65.31 7 LEU B CA 1
ATOM 618 C C . LEU B 1 7 ? 8.938 -12.516 2.84 1 65.31 7 LEU B C 1
ATOM 620 O O . LEU B 1 7 ? 7.957 -13.125 3.273 1 65.31 7 LEU B O 1
ATOM 624 N N . GLY B 1 8 ? 10.047 -12.477 3.396 1 60.06 8 GLY B N 1
ATOM 625 C CA . GLY B 1 8 ? 10.281 -13.148 4.66 1 60.06 8 GLY B CA 1
ATOM 626 C C . GLY B 1 8 ? 10.258 -14.664 4.547 1 60.06 8 GLY B C 1
ATOM 627 O O . GLY B 1 8 ? 9.812 -15.352 5.461 1 60.06 8 GLY B O 1
ATOM 628 N N . THR B 1 9 ? 10.234 -15.18 3.418 1 60.16 9 THR B N 1
ATOM 629 C CA . THR B 1 9 ? 10.18 -16.641 3.35 1 60.16 9 THR B CA 1
ATOM 630 C C . THR B 1 9 ? 11.453 -17.203 2.727 1 60.16 9 THR B C 1
ATOM 632 O O . THR B 1 9 ? 12.078 -16.547 1.885 1 60.16 9 THR B O 1
ATOM 635 N N . THR B 1 10 ? 12.023 -18.125 3.361 1 56.56 10 THR B N 1
ATOM 636 C CA . THR B 1 10 ? 13.172 -18.859 2.863 1 56.56 10 THR B CA 1
ATOM 637 C C . THR B 1 10 ? 12.727 -20.125 2.119 1 56.56 10 THR B C 1
ATOM 639 O O . THR B 1 10 ? 13.547 -20.828 1.524 1 56.56 10 THR B O 1
ATOM 642 N N . THR B 1 11 ? 11.539 -20.484 2.287 1 55.69 11 THR B N 1
ATOM 643 C CA . THR B 1 11 ? 11.117 -21.781 1.758 1 55.69 11 THR B CA 1
ATOM 644 C C . THR B 1 11 ? 10.711 -21.656 0.292 1 55.69 11 THR B C 1
ATOM 646 O O . THR B 1 11 ? 10.117 -20.656 -0.112 1 55.69 11 THR B O 1
ATOM 649 N N . PRO B 1 12 ? 11.305 -22.516 -0.381 1 56.88 12 PRO B N 1
ATOM 650 C CA . PRO B 1 12 ? 10.852 -22.578 -1.771 1 56.88 12 PRO B CA 1
ATOM 651 C C . PRO B 1 12 ? 9.336 -22.469 -1.9 1 56.88 12 PRO B C 1
ATOM 653 O O . PRO B 1 12 ? 8.594 -23.156 -1.192 1 56.88 12 PRO B O 1
ATOM 656 N N . THR B 1 13 ? 8.797 -21.391 -2.074 1 67.62 13 THR B N 1
ATOM 657 C CA . THR B 1 13 ? 7.359 -21.219 -2.219 1 67.62 13 THR B CA 1
ATOM 658 C C . THR B 1 13 ? 6.934 -21.406 -3.676 1 67.62 13 THR B C 1
ATOM 660 O O . THR B 1 13 ? 7.621 -20.938 -4.586 1 67.62 13 THR B O 1
ATOM 663 N N . ALA B 1 14 ? 6.105 -22.516 -3.887 1 80.75 14 ALA B N 1
ATOM 664 C CA . ALA B 1 14 ? 5.477 -22.609 -5.203 1 80.75 14 ALA B CA 1
ATOM 665 C C . ALA B 1 14 ? 5.09 -21.219 -5.719 1 80.75 14 ALA B C 1
ATOM 667 O O . ALA B 1 14 ? 4.91 -20.297 -4.934 1 80.75 14 ALA B O 1
ATOM 668 N N . PRO B 1 15 ? 5.152 -21.141 -6.938 1 84.94 15 PRO B N 1
ATOM 669 C CA . PRO B 1 15 ? 4.855 -19.844 -7.551 1 84.94 15 PRO B CA 1
ATOM 670 C C . PRO B 1 15 ? 3.588 -19.203 -6.992 1 84.94 15 PRO B C 1
ATOM 672 O O . PRO B 1 15 ? 3.568 -18 -6.719 1 84.94 15 PRO B O 1
ATOM 675 N N . ARG B 1 16 ? 2.529 -20 -6.75 1 88.31 16 ARG B N 1
ATOM 676 C CA . ARG B 1 16 ? 1.277 -19.469 -6.219 1 88.31 16 ARG B CA 1
ATOM 677 C C . ARG B 1 16 ? 1.469 -18.922 -4.812 1 88.31 16 ARG B C 1
ATOM 679 O O . ARG B 1 16 ? 0.975 -17.828 -4.496 1 88.31 16 ARG B O 1
ATOM 686 N N . GLY B 1 17 ? 2.23 -19.625 -4.051 1 87.56 17 GLY B N 1
ATOM 687 C CA . GLY B 1 17 ? 2.52 -19.156 -2.705 1 87.56 17 GLY B CA 1
ATOM 688 C C . GLY B 1 17 ? 3.338 -17.875 -2.68 1 87.56 17 GLY B C 1
ATOM 689 O O . GLY B 1 17 ? 3.119 -17.016 -1.83 1 87.56 17 GLY B O 1
ATOM 690 N N . LEU B 1 18 ? 4.242 -17.781 -3.615 1 87.12 18 LEU B N 1
ATOM 691 C CA . LEU B 1 18 ? 5.082 -16.594 -3.721 1 87.12 18 LEU B CA 1
ATOM 692 C C . LEU B 1 18 ? 4.246 -15.359 -4.055 1 87.12 18 LEU B C 1
ATOM 694 O O . LEU B 1 18 ? 4.414 -14.305 -3.441 1 87.12 18 LEU B O 1
ATOM 698 N N . VAL B 1 19 ? 3.338 -15.516 -4.969 1 90.75 19 VAL B N 1
ATOM 699 C CA . VAL B 1 19 ? 2.494 -14.406 -5.398 1 90.75 19 VAL B CA 1
ATOM 700 C C . VAL B 1 19 ? 1.569 -13.984 -4.254 1 90.75 19 VAL B C 1
ATOM 702 O O . VAL B 1 19 ? 1.428 -12.797 -3.967 1 90.75 19 VAL B O 1
ATOM 705 N N . ILE B 1 20 ? 1.014 -14.938 -3.568 1 92.81 20 ILE B N 1
ATOM 706 C CA . ILE B 1 20 ? 0.112 -14.648 -2.459 1 92.81 20 ILE B CA 1
ATOM 707 C C . ILE B 1 20 ? 0.871 -13.914 -1.354 1 92.81 20 ILE B C 1
ATOM 709 O O . ILE B 1 20 ? 0.381 -12.922 -0.809 1 92.81 20 ILE B O 1
ATOM 713 N N . ARG B 1 21 ? 2.033 -14.344 -1.088 1 90.38 21 ARG B N 1
ATOM 714 C CA . ARG B 1 21 ? 2.818 -13.719 -0.027 1 90.38 21 ARG B CA 1
ATOM 715 C C . ARG B 1 21 ? 3.18 -12.281 -0.387 1 90.38 21 ARG B C 1
ATOM 717 O O . ARG B 1 21 ? 3.168 -11.398 0.473 1 90.38 21 ARG B O 1
ATOM 724 N N . LEU B 1 22 ? 3.592 -12.102 -1.593 1 91.38 22 LEU B N 1
ATOM 725 C CA . LEU B 1 22 ? 3.895 -10.75 -2.049 1 91.38 22 LEU B CA 1
ATOM 726 C C . LEU B 1 22 ? 2.695 -9.828 -1.854 1 91.38 22 LEU B C 1
ATOM 728 O O . LEU B 1 22 ? 2.83 -8.734 -1.302 1 91.38 22 LEU B O 1
ATOM 732 N N . ILE B 1 23 ? 1.516 -10.25 -2.305 1 94.81 23 ILE B N 1
ATOM 733 C CA . ILE B 1 23 ? 0.301 -9.453 -2.221 1 94.81 23 ILE B CA 1
ATOM 734 C C . ILE B 1 23 ? -0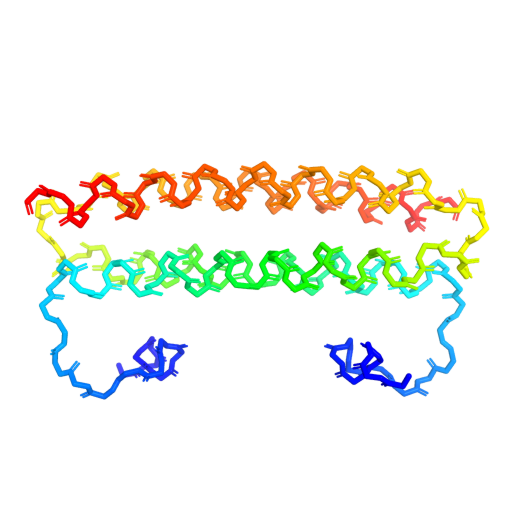.054 -9.203 -0.758 1 94.81 23 ILE B C 1
ATOM 736 O O . ILE B 1 23 ? -0.375 -8.07 -0.375 1 94.81 23 ILE B O 1
ATOM 740 N N . ASP B 1 24 ? 0.091 -10.203 0.005 1 93.06 24 ASP B N 1
ATOM 741 C CA . ASP B 1 24 ? -0.258 -10.086 1.417 1 93.06 24 ASP B CA 1
ATOM 742 C C . ASP B 1 24 ? 0.681 -9.117 2.137 1 93.06 24 ASP B C 1
ATOM 744 O O . ASP B 1 24 ? 0.267 -8.414 3.061 1 93.06 24 ASP B O 1
ATOM 748 N N . THR B 1 25 ? 1.895 -9.062 1.743 1 91.25 25 THR B N 1
ATOM 749 C CA . THR B 1 25 ? 2.85 -8.117 2.312 1 91.25 25 THR B CA 1
ATOM 750 C C . THR B 1 25 ? 2.436 -6.684 2.01 1 91.25 25 THR B C 1
ATOM 752 O O . THR B 1 25 ? 2.512 -5.812 2.879 1 91.25 25 THR B O 1
ATOM 755 N N . ALA B 1 26 ? 2.025 -6.461 0.823 1 93.06 26 ALA B N 1
ATOM 756 C CA . ALA B 1 26 ? 1.557 -5.129 0.447 1 93.06 26 ALA B CA 1
ATOM 757 C C . ALA B 1 26 ? 0.307 -4.746 1.235 1 93.06 26 ALA B C 1
ATOM 759 O O . ALA B 1 26 ? 0.181 -3.607 1.693 1 93.06 26 ALA B O 1
ATOM 760 N N . VAL B 1 27 ? -0.607 -5.648 1.391 1 95.94 27 VAL B N 1
ATOM 761 C CA . VAL B 1 27 ? -1.834 -5.41 2.145 1 95.94 27 VAL B CA 1
ATOM 762 C C . VAL B 1 27 ? -1.49 -5.012 3.578 1 95.94 27 VAL B C 1
ATOM 764 O O . VAL B 1 27 ? -2.039 -4.043 4.105 1 95.94 27 VAL B O 1
ATOM 767 N N . LYS B 1 28 ? -0.524 -5.688 4.129 1 93.62 28 LYS B N 1
ATOM 768 C CA . LYS B 1 28 ? -0.117 -5.387 5.496 1 93.62 28 LYS B CA 1
ATOM 769 C C . LYS B 1 28 ? 0.447 -3.973 5.605 1 93.62 28 LYS B C 1
ATOM 771 O O . LYS B 1 28 ? 0.125 -3.24 6.543 1 93.62 28 LYS B O 1
ATOM 776 N N . ALA B 1 29 ? 1.248 -3.627 4.711 1 90.81 29 ALA B N 1
ATOM 777 C CA . ALA B 1 29 ? 1.835 -2.289 4.715 1 90.81 29 ALA B CA 1
ATOM 778 C C . ALA B 1 29 ? 0.755 -1.216 4.609 1 90.81 29 ALA B C 1
ATOM 780 O O . ALA B 1 29 ? 0.8 -0.208 5.316 1 90.81 29 ALA B O 1
ATOM 781 N N . LEU B 1 30 ? -0.202 -1.433 3.762 1 95.62 30 LEU B N 1
ATOM 782 C CA . LEU B 1 30 ? -1.294 -0.486 3.562 1 95.62 30 LEU B CA 1
ATOM 783 C C . LEU B 1 30 ? -2.178 -0.407 4.805 1 95.62 30 LEU B C 1
ATOM 785 O O . LEU B 1 30 ? -2.621 0.678 5.188 1 95.62 30 LEU B O 1
ATOM 789 N N . ASP B 1 31 ? -2.395 -1.497 5.41 1 94.81 31 ASP B N 1
ATOM 790 C CA . ASP B 1 31 ? -3.178 -1.518 6.641 1 94.81 31 ASP B CA 1
ATOM 791 C C . ASP B 1 31 ? -2.449 -0.789 7.766 1 94.81 31 ASP B C 1
ATOM 793 O O . ASP B 1 31 ? -3.068 -0.057 8.539 1 94.81 31 ASP B O 1
ATOM 797 N N . GLU B 1 32 ? -1.208 -0.988 7.812 1 91.19 32 GLU B N 1
ATOM 798 C CA . GLU B 1 32 ? -0.41 -0.294 8.82 1 91.19 32 GLU B CA 1
ATOM 799 C C . GLU B 1 32 ? -0.428 1.215 8.594 1 91.19 32 GLU B C 1
ATOM 801 O O . GLU B 1 32 ? -0.475 1.991 9.547 1 91.19 32 GLU B O 1
ATOM 806 N N . MET B 1 33 ? -0.359 1.528 7.383 1 90.44 33 MET B N 1
ATOM 807 C CA . MET B 1 33 ? -0.494 2.947 7.062 1 90.44 33 MET B CA 1
ATOM 808 C C . MET B 1 33 ? -1.845 3.482 7.527 1 90.44 33 MET B C 1
ATOM 810 O O . MET B 1 33 ? -1.917 4.555 8.133 1 90.44 33 MET B O 1
ATOM 814 N N . SER B 1 34 ? -2.918 2.855 7.125 1 94.19 34 SER B N 1
ATOM 815 C CA . SER B 1 34 ? -4.27 3.256 7.5 1 94.19 34 SER B CA 1
ATOM 816 C C . SER B 1 34 ? -4.414 3.367 9.016 1 94.19 34 SER B C 1
ATOM 818 O O . SER B 1 34 ? -4.98 4.34 9.516 1 94.19 34 SER B O 1
ATOM 820 N N . ASP B 1 35 ? -3.834 2.408 9.734 1 92.06 35 ASP B N 1
ATOM 821 C CA . ASP B 1 35 ? -3.883 2.414 11.188 1 92.06 35 ASP B CA 1
ATOM 822 C C . ASP B 1 35 ? -3.123 3.609 11.766 1 92.06 35 ASP B C 1
ATOM 824 O O . ASP B 1 35 ? -3.605 4.277 12.68 1 92.06 35 ASP B O 1
ATOM 828 N N . ALA B 1 36 ? -1.97 3.857 11.25 1 89.25 36 ALA B N 1
ATOM 829 C CA . ALA B 1 36 ? -1.15 4.98 11.695 1 89.25 36 ALA B CA 1
ATOM 830 C C . ALA B 1 36 ? -1.857 6.309 11.453 1 89.25 36 ALA B C 1
ATOM 832 O O . ALA B 1 36 ? -1.805 7.215 12.289 1 89.25 36 ALA B O 1
ATOM 833 N N . ALA B 1 37 ? -2.447 6.375 10.273 1 90.88 37 ALA B N 1
ATOM 834 C CA . ALA B 1 37 ? -3.207 7.578 9.953 1 90.88 37 ALA B CA 1
ATOM 835 C C . ALA B 1 37 ? -4.305 7.828 10.984 1 90.88 37 ALA B C 1
ATOM 837 O O . ALA B 1 37 ? -4.512 8.961 11.422 1 90.88 37 ALA B O 1
ATOM 838 N N . GLY B 1 38 ? -4.977 6.77 11.281 1 87.88 38 GLY B N 1
ATOM 839 C CA . GLY B 1 38 ? -6.008 6.887 12.297 1 87.88 38 GLY B CA 1
ATOM 840 C C . GLY B 1 38 ? -5.473 7.328 13.641 1 87.88 38 GLY B C 1
ATOM 841 O O . GLY B 1 38 ? -6.129 8.086 14.359 1 87.88 38 GLY B O 1
ATOM 842 N N . GLU B 1 39 ? -4.34 6.926 13.945 1 86.5 39 GLU B N 1
ATOM 843 C CA . GLU B 1 39 ? -3.719 7.23 15.227 1 86.5 39 GLU B CA 1
ATOM 844 C C . GLU B 1 39 ? -3.27 8.688 15.297 1 86.5 39 GLU B C 1
ATOM 846 O O . GLU B 1 39 ? -3.338 9.312 16.359 1 86.5 39 GLU B O 1
ATOM 851 N N . ILE B 1 40 ? -2.879 9.25 14.203 1 85.75 40 ILE B N 1
ATOM 852 C CA . ILE B 1 40 ? -2.285 10.578 14.25 1 85.75 40 ILE B CA 1
ATOM 853 C C . ILE B 1 40 ? -3.348 11.633 13.93 1 85.75 40 ILE B C 1
ATOM 855 O O . ILE B 1 40 ? -3.129 12.828 14.133 1 85.75 40 ILE B O 1
ATOM 859 N N . ALA B 1 41 ? -4.465 11.211 13.461 1 86.69 41 ALA B N 1
ATOM 860 C CA . ALA B 1 41 ? -5.527 12.102 13 1 86.69 41 ALA B CA 1
ATOM 861 C C . ALA B 1 41 ? -5.832 13.18 14.031 1 86.69 41 ALA B C 1
ATOM 863 O O . ALA B 1 41 ? -5.918 14.359 13.703 1 86.69 41 ALA B O 1
ATOM 864 N N . PRO B 1 42 ? -5.918 12.828 15.312 1 85.88 42 PRO B N 1
ATOM 865 C CA . PRO B 1 42 ? -6.266 13.852 16.297 1 85.88 42 PRO B CA 1
ATOM 866 C C . PRO B 1 42 ? -5.164 14.898 16.484 1 85.88 42 PRO B C 1
ATOM 868 O O . PRO B 1 42 ? -5.422 15.984 17.016 1 85.88 42 PRO B O 1
ATOM 871 N N . ASP B 1 43 ? -4.012 14.688 15.969 1 81.88 43 ASP B N 1
ATOM 872 C CA . ASP B 1 43 ? -2.857 15.523 16.281 1 81.88 43 ASP B CA 1
ATOM 873 C C . ASP B 1 43 ? -2.463 16.391 15.094 1 81.88 43 ASP B C 1
ATOM 875 O O . ASP B 1 43 ? -1.495 17.156 15.172 1 81.88 43 ASP B O 1
ATOM 879 N N . VAL B 1 44 ? -3.301 16.375 14.062 1 88.06 44 VAL B N 1
ATOM 880 C CA . VAL B 1 44 ? -2.752 17.031 12.883 1 88.06 44 VAL B CA 1
ATOM 881 C C . VAL B 1 44 ? -3.654 18.203 12.477 1 88.06 44 VAL B C 1
ATOM 883 O O . VAL B 1 44 ? -3.396 18.875 11.477 1 88.06 44 VAL B O 1
ATOM 886 N N . GLY B 1 45 ? -4.664 18.531 13.219 1 85.06 45 GLY B N 1
ATOM 887 C CA . GLY B 1 45 ? -5.445 19.734 13.047 1 85.06 45 GLY B CA 1
ATOM 888 C C . GLY B 1 45 ? -6.078 19.859 11.672 1 85.06 45 GLY B C 1
ATOM 889 O O . GLY B 1 45 ? -6.844 18.984 11.258 1 85.06 45 GLY B O 1
ATOM 890 N N . THR B 1 46 ? -5.547 20.75 10.836 1 88.44 46 THR B N 1
ATOM 891 C CA . THR B 1 46 ? -6.145 21.125 9.57 1 88.44 46 THR B CA 1
ATOM 892 C C . THR B 1 46 ? -5.816 20.109 8.484 1 88.44 46 THR B C 1
ATOM 894 O O . THR B 1 46 ? -6.34 20.188 7.371 1 88.44 46 THR B O 1
ATOM 897 N N . LEU B 1 47 ? -5.023 19.109 8.875 1 91.94 47 LEU B N 1
ATOM 898 C CA . LEU B 1 47 ? -4.594 18.156 7.852 1 91.94 47 LEU B CA 1
ATOM 899 C C . LEU B 1 47 ? -5.398 16.859 7.934 1 91.94 47 LEU B C 1
ATOM 901 O O . LEU B 1 47 ? -5.117 15.906 7.211 1 91.94 47 LEU B O 1
ATOM 905 N N . THR B 1 48 ? -6.367 16.797 8.742 1 92.19 48 THR B N 1
ATOM 906 C CA . THR B 1 48 ? -7.184 15.609 8.945 1 92.19 48 THR B CA 1
ATOM 907 C C . THR B 1 48 ? -7.828 15.164 7.641 1 92.19 48 THR B C 1
ATOM 909 O O . THR B 1 48 ? -7.914 13.969 7.359 1 92.19 48 THR B O 1
ATOM 912 N N . ASP B 1 49 ? -8.242 16.125 6.844 1 91.88 49 ASP B N 1
ATOM 913 C CA . ASP B 1 49 ? -8.875 15.781 5.578 1 91.88 49 ASP B CA 1
ATOM 914 C C . ASP B 1 49 ? -7.895 15.062 4.652 1 91.88 49 ASP B C 1
ATOM 916 O O . ASP B 1 49 ? -8.273 14.117 3.951 1 91.88 49 ASP B O 1
ATOM 920 N N . THR B 1 50 ? -6.715 15.492 4.637 1 93.62 50 THR B N 1
ATOM 921 C CA . THR B 1 50 ? -5.676 14.852 3.842 1 93.62 50 THR B CA 1
ATOM 922 C C . THR B 1 50 ? -5.41 13.43 4.348 1 93.62 50 THR B C 1
ATOM 924 O O . THR B 1 50 ? -5.266 12.5 3.555 1 93.62 50 THR B O 1
ATOM 927 N N . LEU B 1 51 ? -5.355 13.297 5.629 1 93.88 51 LEU B N 1
ATOM 928 C CA . LEU B 1 51 ? -5.121 11.984 6.219 1 93.88 51 LEU B CA 1
ATOM 929 C C . LEU B 1 51 ? -6.258 11.023 5.883 1 93.88 51 LEU B C 1
ATOM 931 O O . LEU B 1 51 ? -6.016 9.859 5.555 1 93.88 51 LEU B O 1
ATOM 935 N N . VAL B 1 52 ? -7.438 11.523 5.941 1 94.19 52 VAL B N 1
ATOM 936 C CA . VAL B 1 52 ? -8.602 10.695 5.637 1 94.19 52 VAL B CA 1
ATOM 937 C C . VAL B 1 52 ? -8.57 10.281 4.168 1 94.19 52 VAL B C 1
ATOM 939 O O . VAL B 1 52 ? -8.859 9.133 3.836 1 94.19 52 VAL B O 1
ATOM 942 N N . ALA B 1 53 ? -8.234 11.195 3.316 1 95.5 53 ALA B N 1
ATOM 943 C CA . ALA B 1 53 ? -8.102 10.867 1.899 1 95.5 53 ALA B CA 1
ATOM 944 C C . ALA B 1 53 ? -7.039 9.797 1.681 1 95.5 53 ALA B C 1
ATOM 946 O O . ALA B 1 53 ? -7.258 8.844 0.931 1 95.5 53 ALA B O 1
ATOM 947 N N . ALA B 1 54 ? -5.957 9.953 2.359 1 95.62 54 ALA B N 1
ATOM 948 C CA . ALA B 1 54 ? -4.883 8.961 2.268 1 95.62 54 ALA B CA 1
ATOM 949 C C . ALA B 1 54 ? -5.352 7.602 2.773 1 95.62 54 ALA B C 1
ATOM 951 O O . ALA B 1 54 ? -5.066 6.574 2.156 1 95.62 54 ALA B O 1
ATOM 952 N N . GLN B 1 55 ? -6.043 7.594 3.844 1 95.94 55 GLN B N 1
ATOM 953 C CA . GLN B 1 55 ? -6.605 6.371 4.41 1 95.94 55 GLN B CA 1
ATOM 954 C C . GLN B 1 55 ? -7.539 5.684 3.416 1 95.94 55 GLN B C 1
ATOM 956 O O . GLN B 1 55 ? -7.484 4.465 3.24 1 95.94 55 GLN B O 1
ATOM 961 N N . ARG B 1 56 ? -8.359 6.461 2.803 1 96.19 56 ARG B N 1
ATOM 962 C CA . ARG B 1 56 ? -9.312 5.895 1.853 1 96.19 56 ARG B CA 1
ATOM 963 C C . ARG B 1 56 ? -8.586 5.246 0.677 1 96.19 56 ARG B C 1
ATOM 965 O O . ARG B 1 56 ? -8.992 4.18 0.205 1 96.19 56 ARG B O 1
ATOM 972 N N . ILE B 1 57 ? -7.617 5.863 0.204 1 97.19 57 ILE B N 1
ATOM 973 C CA . ILE B 1 57 ? -6.816 5.312 -0.884 1 97.19 57 ILE B CA 1
ATOM 974 C C . ILE B 1 57 ? -6.184 3.994 -0.442 1 97.19 57 ILE B C 1
ATOM 976 O O . ILE B 1 57 ? -6.266 2.99 -1.152 1 97.19 57 ILE B O 1
ATOM 980 N N . ALA B 1 58 ? -5.578 4.023 0.756 1 97.12 58 ALA B N 1
ATOM 981 C CA . ALA B 1 58 ? -4.93 2.828 1.289 1 97.12 58 ALA B CA 1
ATOM 982 C C . ALA B 1 58 ? -5.938 1.698 1.481 1 97.12 58 ALA B C 1
ATOM 984 O O . ALA B 1 58 ? -5.668 0.55 1.118 1 97.12 58 ALA B O 1
ATOM 985 N N . ASP B 1 59 ? -7.074 2.006 2.029 1 97.06 59 ASP B N 1
ATOM 986 C CA . ASP B 1 59 ? -8.102 1.003 2.295 1 97.06 59 ASP B CA 1
ATOM 987 C C . ASP B 1 59 ? -8.609 0.378 0.996 1 97.06 59 ASP B C 1
ATOM 989 O O . ASP B 1 59 ? -8.797 -0.837 0.919 1 97.06 59 ASP B O 1
ATOM 993 N N . ARG B 1 60 ? -8.836 1.195 0.045 1 97.69 60 ARG B N 1
ATOM 994 C CA . ARG B 1 60 ? -9.312 0.684 -1.236 1 97.69 60 ARG B CA 1
ATOM 995 C C . ARG B 1 60 ? -8.289 -0.247 -1.87 1 97.69 60 ARG B C 1
ATOM 997 O O . ARG B 1 60 ? -8.633 -1.333 -2.34 1 97.69 60 ARG B O 1
ATOM 1004 N N . ALA B 1 61 ? -7.113 0.22 -1.907 1 97.88 61 ALA B N 1
ATOM 1005 C CA . ALA B 1 61 ? -6.055 -0.603 -2.486 1 97.88 61 ALA B CA 1
ATOM 1006 C C . ALA B 1 61 ? -5.906 -1.919 -1.729 1 97.88 61 ALA B C 1
ATOM 1008 O O . ALA B 1 61 ? -5.762 -2.98 -2.338 1 97.88 61 ALA B O 1
ATOM 1009 N N . SER B 1 62 ? -5.891 -1.892 -0.385 1 97.94 62 SER B N 1
ATOM 1010 C CA . SER B 1 62 ? -5.809 -3.088 0.447 1 97.94 62 SER B CA 1
ATOM 1011 C C . SER B 1 62 ? -6.93 -4.066 0.121 1 97.94 62 SER B C 1
ATOM 1013 O O . SER B 1 62 ? -6.688 -5.262 -0.05 1 97.94 62 SER B O 1
ATOM 1015 N N . GLN B 1 63 ? -8.086 -3.551 0.004 1 98.06 63 GLN B N 1
ATOM 1016 C CA . GLN B 1 63 ? -9.242 -4.391 -0.277 1 98.06 63 GLN B CA 1
ATOM 1017 C C . GLN B 1 63 ? -9.133 -5.043 -1.651 1 98.06 63 GLN B C 1
ATOM 1019 O O . GLN B 1 63 ? -9.438 -6.227 -1.81 1 98.06 63 GLN B O 1
ATOM 1024 N N . ASP B 1 64 ? -8.773 -4.27 -2.629 1 97.75 64 ASP B N 1
ATOM 1025 C CA . ASP B 1 64 ? -8.617 -4.805 -3.979 1 97.75 64 ASP B CA 1
ATOM 1026 C C . ASP B 1 64 ? -7.543 -5.887 -4.02 1 97.75 64 ASP B C 1
ATOM 1028 O O . ASP B 1 64 ? -7.73 -6.934 -4.648 1 97.75 64 ASP B O 1
ATOM 1032 N N . LEU B 1 65 ? -6.465 -5.691 -3.363 1 97.75 65 LEU B N 1
ATOM 1033 C CA . LEU B 1 65 ? -5.379 -6.664 -3.312 1 97.75 65 LEU B CA 1
ATOM 1034 C C . LEU B 1 65 ? -5.805 -7.914 -2.545 1 97.75 65 LEU B C 1
ATOM 1036 O O . LEU B 1 65 ? -5.488 -9.031 -2.951 1 97.75 65 LEU B O 1
ATOM 1040 N N . GLN B 1 66 ? -6.516 -7.754 -1.478 1 97.69 66 GLN B N 1
ATOM 1041 C CA . GLN B 1 66 ? -7.02 -8.883 -0.703 1 97.69 66 GLN B CA 1
ATOM 1042 C C . GLN B 1 66 ? -7.922 -9.773 -1.552 1 97.69 66 GLN B C 1
ATOM 1044 O O . GLN B 1 66 ? -7.84 -11 -1.48 1 97.69 66 GLN B O 1
ATOM 1049 N N . ARG B 1 67 ? -8.75 -9.117 -2.268 1 97.19 67 ARG B N 1
ATOM 1050 C CA . ARG B 1 67 ? -9.641 -9.867 -3.145 1 97.19 67 ARG B CA 1
ATOM 1051 C C . ARG B 1 67 ? -8.844 -10.703 -4.145 1 97.19 67 ARG B C 1
ATOM 1053 O O . ARG B 1 67 ? -9.188 -11.852 -4.414 1 97.19 67 ARG B O 1
ATOM 1060 N N . LEU B 1 68 ? -7.812 -10.141 -4.676 1 95.81 68 LEU B N 1
ATOM 1061 C CA . LEU B 1 68 ? -6.957 -10.859 -5.617 1 95.81 68 LEU B CA 1
ATOM 1062 C C . LEU B 1 68 ? -6.301 -12.062 -4.949 1 95.81 68 LEU B C 1
ATOM 1064 O O . LEU B 1 68 ? -6.277 -13.156 -5.52 1 95.81 68 LEU B O 1
ATOM 1068 N N . SER B 1 69 ? -5.746 -11.875 -3.807 1 95.19 69 SER B N 1
ATOM 1069 C CA . SER B 1 69 ? -5.09 -12.945 -3.059 1 95.19 69 SER B CA 1
ATOM 1070 C C . SER B 1 69 ? -6.062 -14.07 -2.742 1 95.19 69 SER B C 1
ATOM 1072 O O . SER B 1 69 ? -5.715 -15.25 -2.865 1 95.19 69 SER B O 1
ATOM 1074 N N . GLN B 1 70 ? -7.262 -13.68 -2.379 1 94.81 70 GLN B N 1
ATOM 1075 C CA . GLN B 1 70 ? -8.289 -14.656 -2.039 1 94.81 70 GLN B CA 1
ATOM 1076 C C . GLN B 1 70 ? -8.695 -15.477 -3.264 1 94.81 70 GLN B C 1
ATOM 1078 O O . GLN B 1 70 ? -8.898 -16.688 -3.17 1 94.81 70 GLN B O 1
ATOM 1083 N N . LYS B 1 71 ? -8.812 -14.82 -4.344 1 93.69 71 LYS B N 1
ATOM 1084 C CA . LYS B 1 71 ? -9.148 -15.508 -5.586 1 93.69 71 LYS B CA 1
ATOM 1085 C C . LYS B 1 71 ? -8.062 -16.516 -5.973 1 93.69 71 LYS B C 1
ATOM 1087 O O . LYS B 1 71 ? -8.367 -17.625 -6.414 1 93.69 71 LYS B O 1
ATOM 1092 N N . LEU B 1 72 ? -6.871 -16.141 -5.793 1 91.94 72 LEU B N 1
ATOM 1093 C CA . LEU B 1 72 ? -5.738 -17.016 -6.109 1 91.94 72 LEU B CA 1
ATOM 1094 C C . LEU B 1 72 ? -5.703 -18.219 -5.172 1 91.94 72 LEU B C 1
ATOM 1096 O O . LEU B 1 72 ? -5.414 -19.344 -5.605 1 91.94 72 LEU B O 1
ATOM 1100 N N . ALA B 1 73 ? -5.953 -18.031 -3.996 1 90.62 73 ALA B N 1
ATOM 1101 C CA . ALA B 1 73 ? -5.918 -19.094 -3 1 90.62 73 ALA B CA 1
ATOM 1102 C C . ALA B 1 73 ? -7.023 -20.125 -3.252 1 90.62 73 ALA B C 1
ATOM 1104 O O . ALA B 1 73 ? -6.902 -21.281 -2.861 1 90.62 73 ALA B O 1
ATOM 1105 N N . ALA B 1 74 ? -8.023 -19.656 -3.914 1 89.19 74 ALA B N 1
ATOM 1106 C CA . ALA B 1 74 ? -9.188 -20.5 -4.117 1 89.19 74 ALA B CA 1
ATOM 1107 C C . ALA B 1 74 ? -9.062 -21.312 -5.41 1 89.19 74 ALA B C 1
ATOM 1109 O O . ALA B 1 74 ? -9.883 -22.188 -5.684 1 89.19 74 ALA B O 1
ATOM 1110 N N . GLN B 1 75 ? -8.102 -21.109 -6.246 1 83.31 75 GLN B N 1
ATOM 1111 C CA . GLN B 1 75 ? -7.883 -21.828 -7.488 1 83.31 75 GLN B CA 1
ATOM 1112 C C . GLN B 1 75 ? -7.031 -23.078 -7.25 1 83.31 75 GLN B C 1
ATOM 1114 O O . GLN B 1 75 ? -6.219 -23.109 -6.324 1 83.31 75 GLN B O 1
#

Solvent-accessible surface area (backbone atoms only — not comparable to full-atom values): 8073 Å² total; per-residue (Å²): 114,70,60,34,58,73,58,68,44,86,61,88,50,57,49,69,53,44,53,37,45,49,47,51,51,45,32,50,49,28,50,49,44,36,52,46,42,63,68,45,39,85,71,33,66,90,46,36,65,59,44,51,52,50,31,49,47,29,50,51,43,28,50,56,43,49,52,50,42,52,55,56,70,72,103,114,70,60,34,58,72,59,69,43,88,60,89,50,58,49,69,54,44,53,39,45,49,48,50,51,45,32,49,50,28,49,50,43,34,52,48,41,62,68,44,39,86,70,33,67,89,46,35,64,58,44,50,53,49,30,52,46,30,51,50,42,28,50,57,44,49,53,52,41,52,54,56,70,71,105

Foldseek 3Di:
DVVCVVLVHPDPQDPLRSLLSVLVSLLVVLVVLLVVLVVCLVPPPPCNVVSVVSNVVSVVSSVVSVVVSVVSVVD/DVVCVVLVHPDPDDPLRSLLSVLVSLLVVLVVLLVVLVVCLVPPPPCNVVSVVSNVVSVVSSVVSVVVSVVSVVD

Sequence (150 aa):
MEILEWLGTTTPTAPRGLVIRLIDTAVKALDEMSDAAGEIAPDVGTLTDTLVAAQRIADRASQDLQRLSQKLAAQMEILEWLGTTTPTAPRGLVIRLIDTAVKALDEMSDAAGEIAPDVGTLTDTLVAAQRIADRASQDLQRLSQKLAAQ